Protein AF-A0A2T6B8I5-F1 (afdb_monomer)

Nearest PDB structures (foldseek):
  5j2l-assembly1_B  TM=5.038E-01  e=8.944E+00  synthetic construct

Organism: NCBI:txid589035

Mean predicted aligned error: 11.08 Å

Foldseek 3Di:
DDPPPPCPVLLVDPVSLVVQLVVLLCCVQPVVDDLVVSQVSNCVSVVVCPCNVVSVVSCVCSVCVVVVVDDPPDCPDPPPPPPDD

Sequence (85 aa):
MEAEMGVKLRDRDPIYQCWRVAAIYRCVLRHGRDRDWALDRIREVSPDGRKDHLVEVWFLGMEEFRSGRIRPVTEEPIHEIRLAA

pLDDT: mean 79.01, std 17.71, range [35.91, 97.56]

Radius of gyration: 18.51 Å; Cα contacts (8 Å, |Δi|>4): 44; chains: 1; bounding box: 32×68×34 Å

Secondary structure (DSSP, 8-state):
--------HHHH-HHHHHHHHHHHHHHHHHS---HHHHHHHHHTT-TTSTTHHHHHHHHTTHHHHHTTSS---------------

Solvent-accessible surface area (backbone atoms only — not comparable to full-atom values): 5434 Å² total; per-re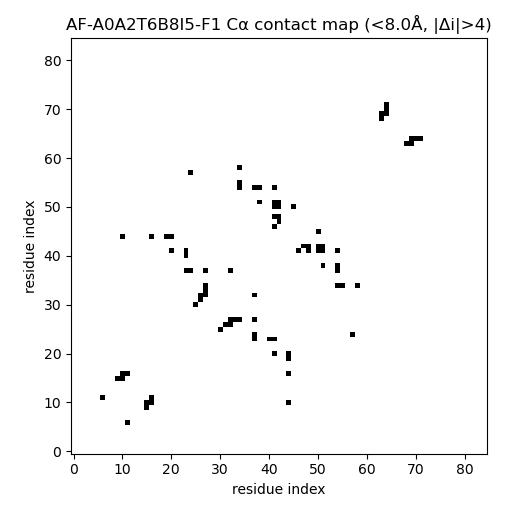sidue (Å²): 135,82,76,80,79,70,75,49,72,63,73,71,34,67,68,52,46,52,51,52,53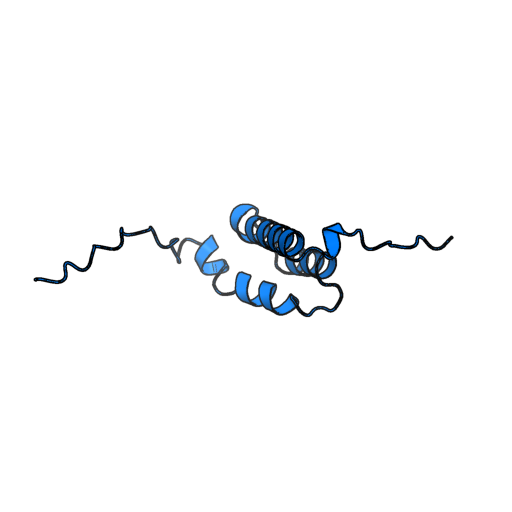,53,52,53,50,46,38,40,74,76,66,68,50,55,69,69,62,48,46,55,56,46,35,77,72,33,75,85,50,84,59,52,67,56,52,59,58,63,56,58,65,38,66,40,41,75,70,58,76,44,69,78,84,70,83,69,75,81,72,76,80,76,75,83,127

Structure (mmCIF, N/CA/C/O backbone):
data_AF-A0A2T6B8I5-F1
#
_ent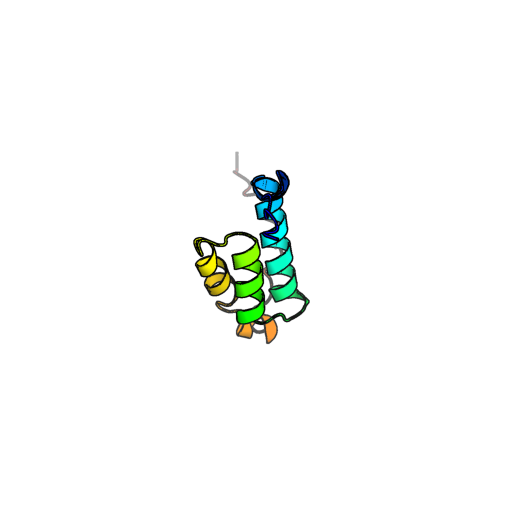ry.id   AF-A0A2T6B8I5-F1
#
loop_
_atom_site.group_PDB
_atom_site.id
_atom_site.type_symbol
_atom_site.label_atom_id
_atom_site.label_alt_id
_atom_site.label_comp_id
_atom_site.label_asym_id
_atom_site.label_entity_id
_atom_site.label_seq_id
_atom_site.pdbx_PDB_ins_code
_atom_site.Cartn_x
_atom_site.Cartn_y
_atom_site.Cartn_z
_atom_site.occupancy
_atom_site.B_iso_or_equiv
_atom_site.auth_seq_id
_atom_site.auth_comp_id
_atom_site.auth_asym_id
_atom_site.auth_atom_id
_atom_site.pdbx_PDB_model_num
ATOM 1 N N . MET A 1 1 ? 1.404 -27.947 -19.344 1.00 35.91 1 MET A N 1
ATOM 2 C CA . MET A 1 1 ? 1.503 -26.750 -20.202 1.00 35.91 1 MET A CA 1
ATOM 3 C C . MET A 1 1 ? 1.848 -25.610 -19.267 1.00 35.91 1 MET A C 1
ATOM 5 O O . MET A 1 1 ? 0.960 -25.028 -18.661 1.00 35.91 1 MET A O 1
ATOM 9 N N . GLU A 1 2 ? 3.139 -25.443 -18.999 1.00 40.84 2 GLU A N 1
ATOM 10 C CA . GLU A 1 2 ? 3.621 -24.431 -18.062 1.00 40.84 2 GLU A CA 1
ATOM 11 C C . GLU A 1 2 ? 3.590 -23.087 -18.777 1.00 40.84 2 GLU A C 1
ATOM 13 O O . GLU A 1 2 ? 4.282 -22.887 -19.773 1.00 40.84 2 GLU A O 1
ATOM 18 N N . ALA A 1 3 ? 2.712 -22.194 -18.329 1.00 43.12 3 ALA A N 1
ATOM 19 C CA . ALA A 1 3 ? 2.764 -20.814 -18.760 1.00 43.12 3 ALA A CA 1
ATOM 20 C C . ALA A 1 3 ? 4.050 -20.220 -18.180 1.00 43.12 3 ALA A C 1
ATOM 22 O O . ALA A 1 3 ? 4.110 -19.919 -16.988 1.00 43.12 3 ALA A O 1
ATOM 23 N N . GLU A 1 4 ? 5.078 -20.073 -19.015 1.00 47.50 4 GLU A N 1
ATOM 24 C CA . GLU A 1 4 ? 6.181 -19.156 -18.755 1.00 47.50 4 GLU A CA 1
ATOM 25 C C . GLU A 1 4 ? 5.568 -17.799 -18.395 1.00 47.50 4 GLU A C 1
ATOM 27 O O . GLU A 1 4 ? 5.093 -17.050 -19.253 1.00 47.50 4 GLU A O 1
ATOM 32 N N . MET A 1 5 ? 5.538 -17.483 -17.099 1.00 49.31 5 MET A N 1
ATOM 33 C CA . MET A 1 5 ? 5.257 -16.140 -16.611 1.00 49.31 5 MET A CA 1
ATOM 34 C C . MET A 1 5 ? 6.464 -15.272 -16.953 1.00 49.31 5 MET A C 1
ATOM 36 O O . MET A 1 5 ? 7.279 -14.932 -16.097 1.00 49.31 5 MET A O 1
ATOM 40 N N . GLY A 1 6 ? 6.603 -14.953 -18.240 1.00 48.47 6 GLY A N 1
ATOM 41 C CA . GLY A 1 6 ? 7.559 -13.982 -18.729 1.00 48.47 6 GLY A CA 1
ATOM 42 C C . GLY A 1 6 ? 7.294 -12.674 -18.003 1.00 48.47 6 GLY A C 1
ATOM 43 O O . GLY A 1 6 ? 6.316 -11.984 -18.295 1.00 48.47 6 GLY A O 1
ATOM 44 N N . VAL A 1 7 ? 8.141 -12.363 -17.020 1.00 56.44 7 VAL A N 1
ATOM 45 C CA . VAL A 1 7 ? 8.161 -11.067 -16.345 1.00 56.44 7 VAL A CA 1
ATOM 46 C C . VAL A 1 7 ? 8.301 -10.034 -17.453 1.00 56.44 7 VAL A C 1
ATOM 48 O O . VAL A 1 7 ? 9.355 -9.936 -18.087 1.00 56.44 7 VAL A O 1
ATOM 51 N N . LYS A 1 8 ? 7.216 -9.317 -17.757 1.00 63.03 8 LYS A N 1
ATOM 52 C CA . LYS A 1 8 ? 7.223 -8.350 -18.852 1.00 63.03 8 LYS A CA 1
ATOM 53 C C . LYS A 1 8 ? 8.266 -7.296 -18.493 1.00 63.03 8 LYS A C 1
ATOM 55 O O . LYS A 1 8 ? 8.381 -6.933 -17.329 1.00 63.03 8 LYS A O 1
ATOM 60 N N . LEU A 1 9 ? 9.017 -6.776 -19.464 1.00 55.91 9 LEU A N 1
ATOM 61 C CA . LEU A 1 9 ? 10.041 -5.741 -19.229 1.00 55.91 9 LEU A CA 1
ATOM 62 C C . LEU A 1 9 ? 9.531 -4.580 -18.352 1.00 55.91 9 LEU A C 1
ATOM 64 O O . LEU A 1 9 ? 10.253 -4.116 -17.475 1.00 55.91 9 LEU A O 1
ATOM 68 N N . ARG A 1 10 ? 8.251 -4.204 -18.507 1.00 58.78 10 ARG A N 1
ATOM 69 C CA . ARG A 1 10 ? 7.552 -3.234 -17.646 1.00 58.78 10 ARG A CA 1
ATOM 70 C C . ARG A 1 10 ? 7.608 -3.581 -16.152 1.00 58.78 10 ARG A C 1
ATOM 72 O O . ARG A 1 10 ? 7.753 -2.695 -15.332 1.00 58.78 10 ARG A O 1
ATOM 79 N N . ASP A 1 11 ? 7.534 -4.857 -15.785 1.00 63.12 11 ASP A N 1
ATOM 80 C CA . ASP A 1 11 ? 7.537 -5.315 -14.394 1.00 63.12 11 ASP A CA 1
ATOM 81 C C . ASP A 1 11 ? 8.945 -5.239 -13.768 1.00 63.12 11 ASP A C 1
ATOM 83 O O . ASP A 1 11 ? 9.072 -5.268 -12.545 1.00 63.12 11 ASP A O 1
ATOM 87 N N . ARG A 1 12 ? 10.002 -5.081 -14.583 1.00 67.12 12 ARG A N 1
ATOM 88 C CA . ARG A 1 12 ? 11.380 -4.807 -14.131 1.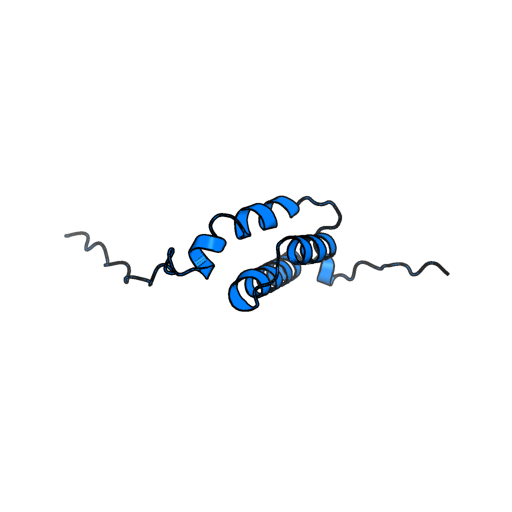00 67.12 12 ARG A CA 1
ATOM 89 C C . ARG A 1 12 ? 11.747 -3.322 -14.134 1.00 67.12 12 ARG A C 1
ATOM 91 O O . ARG A 1 12 ? 12.782 -2.980 -13.572 1.00 67.12 12 ARG A O 1
ATOM 98 N N . ASP A 1 13 ? 10.936 -2.461 -14.744 1.00 84.00 13 ASP A N 1
ATOM 99 C CA . ASP A 1 13 ? 11.171 -1.017 -14.761 1.00 84.00 13 ASP A CA 1
ATOM 100 C C . ASP A 1 13 ? 10.900 -0.424 -13.360 1.00 84.00 13 ASP A C 1
ATOM 102 O O . ASP A 1 13 ? 9.757 -0.470 -12.884 1.00 84.00 13 ASP A O 1
ATOM 106 N N . PRO A 1 14 ? 11.918 0.150 -12.684 1.00 86.12 14 PRO A N 1
ATOM 107 C CA . PRO A 1 14 ? 11.748 0.761 -11.369 1.00 86.12 14 PRO A CA 1
ATOM 108 C C . PRO A 1 14 ? 10.683 1.862 -11.346 1.00 86.12 14 PRO A C 1
ATOM 110 O O . PRO A 1 14 ? 9.941 1.974 -10.371 1.00 86.12 14 PRO A O 1
ATOM 113 N N . ILE A 1 15 ? 10.556 2.644 -12.423 1.00 88.31 15 ILE A N 1
ATOM 114 C CA . ILE A 1 15 ? 9.563 3.717 -12.525 1.00 88.31 15 ILE A CA 1
ATOM 115 C C . ILE A 1 15 ? 8.162 3.108 -12.550 1.00 88.31 15 ILE A C 1
ATOM 117 O O . ILE A 1 15 ? 7.284 3.528 -11.794 1.00 88.31 15 ILE A O 1
ATOM 121 N N . TYR A 1 16 ? 7.948 2.077 -13.367 1.00 87.31 16 TYR A N 1
ATOM 122 C CA . TYR A 1 16 ? 6.659 1.391 -13.441 1.00 87.31 16 TYR A CA 1
ATOM 123 C C . TYR A 1 16 ? 6.276 0.728 -12.111 1.00 87.31 16 TYR A C 1
ATOM 125 O O . TYR A 1 16 ? 5.119 0.815 -11.690 1.00 87.31 16 TYR A O 1
ATOM 133 N N . GLN A 1 17 ? 7.237 0.125 -11.403 1.00 89.12 17 GLN A N 1
ATOM 134 C CA . GLN A 1 17 ? 6.997 -0.406 -10.059 1.00 89.12 17 GLN A CA 1
ATOM 135 C C . GLN A 1 17 ? 6.557 0.693 -9.085 1.00 89.12 17 GLN A C 1
ATOM 137 O O . GLN A 1 17 ? 5.570 0.504 -8.373 1.00 89.12 17 GLN A O 1
ATOM 142 N N . CYS A 1 18 ? 7.225 1.852 -9.084 1.00 91.88 18 CYS A N 1
ATOM 143 C CA . CYS A 1 18 ? 6.830 2.999 -8.263 1.00 91.88 18 CYS A CA 1
ATOM 144 C C . CYS A 1 18 ? 5.395 3.451 -8.567 1.00 91.88 18 CYS A C 1
ATOM 146 O O . CYS A 1 18 ? 4.609 3.663 -7.641 1.00 91.88 18 CYS A O 1
ATOM 148 N N . TRP A 1 19 ? 5.010 3.526 -9.845 1.00 93.56 19 TRP A N 1
ATOM 149 C CA . TRP A 1 19 ? 3.638 3.865 -10.236 1.00 93.56 19 TRP A CA 1
ATOM 150 C C . TRP A 1 19 ? 2.611 2.844 -9.742 1.00 93.56 19 TRP A C 1
ATOM 152 O O . TRP A 1 19 ? 1.550 3.239 -9.254 1.00 93.56 19 TRP A O 1
ATOM 162 N N . ARG A 1 20 ? 2.919 1.542 -9.814 1.00 94.62 20 ARG A N 1
ATOM 163 C CA . ARG A 1 20 ? 2.039 0.489 -9.282 1.00 94.62 20 ARG A CA 1
ATOM 164 C C . ARG A 1 20 ? 1.878 0.603 -7.768 1.00 94.62 20 ARG A C 1
ATOM 166 O O . ARG A 1 20 ? 0.749 0.590 -7.287 1.00 94.62 20 ARG A O 1
ATOM 173 N N . VAL A 1 21 ? 2.972 0.780 -7.028 1.00 95.12 21 VAL A N 1
ATOM 174 C CA . VAL A 1 21 ? 2.942 0.967 -5.566 1.00 95.12 21 VAL A CA 1
ATOM 175 C C . VAL A 1 21 ? 2.114 2.202 -5.191 1.00 95.12 21 VAL A C 1
ATOM 177 O O . VAL A 1 21 ? 1.237 2.117 -4.332 1.00 95.12 21 VAL A O 1
ATOM 180 N N . ALA A 1 22 ? 2.309 3.327 -5.885 1.00 95.38 22 ALA A N 1
ATOM 181 C CA . ALA A 1 22 ? 1.531 4.545 -5.664 1.00 95.38 22 ALA A CA 1
ATOM 182 C C . ALA A 1 22 ? 0.031 4.352 -5.954 1.00 95.38 22 ALA A C 1
ATOM 184 O O . ALA A 1 22 ? -0.814 4.879 -5.228 1.00 95.38 22 ALA A O 1
ATOM 185 N N . ALA A 1 23 ? -0.320 3.592 -6.995 1.00 96.44 23 ALA A N 1
ATOM 186 C CA . ALA A 1 23 ? -1.711 3.267 -7.301 1.00 96.44 23 ALA A CA 1
ATOM 187 C C . ALA A 1 23 ? -2.361 2.420 -6.193 1.00 96.44 23 ALA A C 1
ATOM 189 O O . ALA A 1 23 ? -3.482 2.716 -5.782 1.00 96.44 23 ALA A O 1
ATOM 190 N N . ILE A 1 24 ? -1.644 1.423 -5.661 1.00 96.81 24 ILE A N 1
ATOM 191 C CA . ILE A 1 24 ? -2.112 0.595 -4.538 1.00 96.81 24 ILE A CA 1
ATOM 192 C C . ILE A 1 24 ? -2.362 1.472 -3.304 1.00 96.81 24 ILE A C 1
ATOM 194 O O . ILE A 1 24 ? -3.453 1.421 -2.733 1.00 96.81 24 ILE A O 1
ATOM 198 N N . TYR A 1 25 ? -1.409 2.338 -2.944 1.00 95.19 25 TYR A N 1
ATOM 199 C CA . TYR A 1 25 ? -1.562 3.260 -1.816 1.00 95.19 25 TYR A CA 1
ATOM 200 C C . TYR A 1 25 ? -2.778 4.187 -1.976 1.00 95.19 25 TYR A C 1
ATOM 202 O O . TYR A 1 25 ? -3.560 4.367 -1.044 1.00 95.19 25 TYR A O 1
ATOM 210 N N . ARG A 1 26 ? -3.017 4.731 -3.177 1.00 93.88 26 ARG A N 1
ATOM 211 C CA . ARG A 1 26 ? -4.210 5.556 -3.445 1.00 93.88 26 ARG A CA 1
ATOM 212 C C . ARG A 1 26 ? -5.513 4.780 -3.262 1.00 93.88 26 ARG A C 1
ATOM 214 O O . ARG A 1 26 ? -6.481 5.362 -2.780 1.00 93.88 26 ARG A O 1
ATOM 221 N N . CYS A 1 27 ? -5.552 3.494 -3.606 1.00 94.81 27 CYS A N 1
ATOM 222 C CA . CYS A 1 27 ? -6.714 2.641 -3.348 1.00 94.81 27 CYS A CA 1
ATOM 223 C C . CYS A 1 27 ? -6.968 2.429 -1.856 1.00 94.81 27 CYS A C 1
ATOM 225 O O . CYS A 1 27 ? -8.115 2.481 -1.414 1.00 94.81 27 CYS A O 1
ATOM 227 N N . VAL A 1 28 ? -5.908 2.252 -1.075 1.00 93.19 28 VAL A N 1
ATOM 228 C CA . VAL A 1 28 ? -5.999 2.180 0.386 1.00 93.19 28 VAL A CA 1
ATOM 229 C C . VAL A 1 28 ? -6.531 3.498 0.967 1.00 93.19 28 VAL A C 1
ATOM 231 O O . VAL A 1 28 ? -7.458 3.490 1.782 1.00 93.19 28 VAL A O 1
ATOM 234 N N . LEU A 1 29 ? -5.998 4.630 0.497 1.00 88.31 29 LEU A N 1
ATOM 235 C CA . LEU A 1 29 ? -6.322 5.963 1.003 1.00 88.31 29 LEU A CA 1
ATOM 236 C C . LEU A 1 29 ? -7.727 6.445 0.607 1.00 88.31 29 LEU A C 1
ATOM 238 O O . LEU A 1 29 ? -8.451 6.981 1.438 1.00 88.31 29 LEU A O 1
ATOM 242 N N . ARG A 1 30 ? -8.109 6.291 -0.668 1.00 87.38 30 ARG A N 1
ATOM 243 C CA . ARG A 1 30 ? -9.331 6.892 -1.240 1.00 87.38 30 ARG A CA 1
ATOM 244 C C . ARG A 1 30 ? -10.477 5.912 -1.442 1.00 87.38 30 ARG A C 1
ATOM 246 O O . ARG A 1 30 ? -11.627 6.331 -1.469 1.00 87.38 30 ARG A O 1
ATOM 253 N N . HIS A 1 31 ? -10.171 4.630 -1.616 1.00 89.25 31 HIS A N 1
ATOM 254 C CA . HIS A 1 31 ? -11.168 3.599 -1.918 1.00 89.25 31 HIS A CA 1
ATOM 255 C C . HIS A 1 31 ? -11.375 2.620 -0.759 1.00 89.25 31 HIS A C 1
ATOM 257 O O . HIS A 1 31 ? -12.052 1.610 -0.932 1.00 89.25 31 HIS A O 1
ATOM 263 N N . GLY A 1 32 ? -10.803 2.911 0.413 1.00 88.25 32 GLY A N 1
ATOM 264 C CA . GLY A 1 32 ? -11.061 2.160 1.638 1.00 88.25 32 GLY A CA 1
ATOM 265 C C . GLY A 1 32 ? -10.581 0.711 1.599 1.00 88.25 32 GLY A C 1
ATOM 266 O O . GLY A 1 32 ? -11.094 -0.102 2.360 1.00 88.25 32 GLY A O 1
ATOM 267 N N . ARG A 1 33 ? -9.625 0.365 0.724 1.00 95.19 33 ARG A N 1
ATOM 268 C CA . ARG A 1 33 ? -9.076 -0.998 0.690 1.00 95.19 33 ARG A CA 1
ATOM 269 C C . ARG A 1 33 ? -8.407 -1.348 2.019 1.00 95.19 33 ARG A C 1
ATOM 271 O O . ARG A 1 33 ? -7.842 -0.475 2.686 1.00 95.19 33 ARG A O 1
ATOM 278 N N . ASP A 1 34 ? -8.532 -2.612 2.403 1.00 94.75 34 ASP A N 1
ATOM 279 C CA . ASP A 1 34 ? -7.974 -3.159 3.635 1.00 94.75 34 ASP A CA 1
ATOM 280 C C . ASP A 1 34 ? -6.510 -3.595 3.462 1.00 94.75 34 ASP A C 1
ATOM 282 O O . ASP A 1 34 ? -5.919 -3.509 2.377 1.00 94.75 34 ASP A O 1
ATOM 286 N N . ARG A 1 35 ? -5.910 -3.984 4.589 1.00 95.44 35 ARG A N 1
ATOM 287 C CA . ARG A 1 35 ? -4.496 -4.342 4.698 1.00 95.44 35 ARG A CA 1
ATOM 288 C C . ARG A 1 35 ? -4.161 -5.586 3.883 1.00 95.44 35 ARG A C 1
ATOM 290 O O . ARG A 1 35 ? -3.155 -5.583 3.177 1.00 95.44 35 ARG A O 1
ATOM 297 N N . ASP A 1 36 ? -5.007 -6.607 3.942 1.00 96.62 36 ASP A N 1
ATOM 298 C CA . ASP A 1 36 ? -4.770 -7.881 3.263 1.00 96.62 36 ASP A CA 1
ATOM 299 C C . ASP A 1 36 ? -4.836 -7.702 1.743 1.00 96.62 36 ASP A C 1
ATOM 301 O O . ASP A 1 36 ? -3.935 -8.135 1.024 1.00 96.62 36 ASP A O 1
ATOM 305 N N . TRP A 1 37 ? -5.809 -6.926 1.250 1.00 97.00 37 TRP A N 1
ATOM 306 C CA . TRP A 1 37 ? -5.868 -6.547 -0.158 1.00 97.00 37 TRP A CA 1
ATOM 307 C C . TRP A 1 37 ? -4.602 -5.811 -0.606 1.00 97.00 37 TRP A C 1
ATOM 309 O O . TRP A 1 37 ? -4.079 -6.082 -1.689 1.00 97.00 37 TRP A O 1
ATOM 319 N N . ALA A 1 38 ? -4.106 -4.866 0.199 1.00 97.06 38 ALA A N 1
ATOM 320 C CA . ALA A 1 38 ? -2.908 -4.097 -0.132 1.00 97.06 38 ALA A CA 1
ATOM 321 C C . ALA A 1 38 ? -1.652 -4.981 -0.164 1.00 97.06 38 ALA A C 1
ATOM 323 O O . ALA A 1 38 ? -0.828 -4.832 -1.071 1.00 97.06 38 ALA A O 1
ATOM 324 N N . LEU A 1 39 ? -1.537 -5.919 0.778 1.00 97.19 39 LEU A N 1
ATOM 325 C CA . LEU A 1 39 ? -0.444 -6.883 0.861 1.00 97.19 39 LEU A CA 1
ATOM 326 C C . LEU A 1 39 ? -0.410 -7.802 -0.364 1.00 97.19 39 LEU A C 1
ATOM 328 O O . LEU A 1 39 ? 0.639 -7.942 -0.995 1.00 97.19 39 LEU A O 1
ATOM 332 N N . ASP A 1 40 ? -1.561 -8.339 -0.770 1.00 97.56 40 ASP A N 1
ATOM 333 C CA . ASP A 1 40 ? -1.674 -9.171 -1.971 1.00 97.56 40 ASP A CA 1
ATOM 334 C C . ASP A 1 40 ? -1.216 -8.419 -3.229 1.00 97.56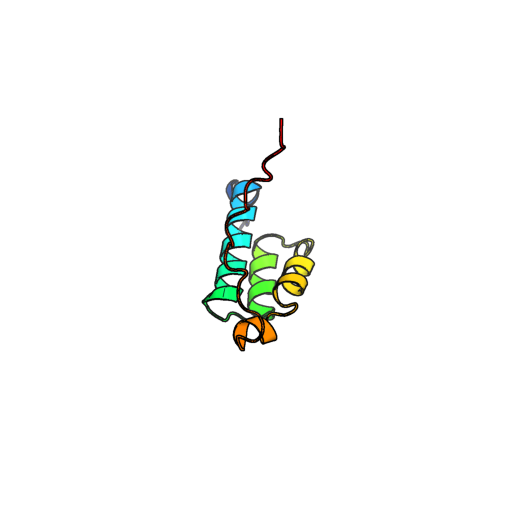 40 ASP A C 1
ATOM 336 O O . ASP A 1 40 ? -0.423 -8.931 -4.022 1.00 97.56 40 ASP A O 1
ATOM 340 N N . ARG A 1 41 ? -1.660 -7.166 -3.404 1.00 97.06 41 ARG A N 1
ATOM 341 C CA . ARG A 1 41 ? -1.262 -6.347 -4.563 1.00 97.06 41 ARG A CA 1
ATOM 342 C C . ARG A 1 41 ? 0.216 -5.964 -4.526 1.00 97.06 41 ARG A C 1
ATOM 344 O O . ARG A 1 41 ? 0.843 -5.870 -5.580 1.00 97.06 41 ARG A O 1
ATOM 351 N N . ILE A 1 42 ? 0.789 -5.733 -3.344 1.00 95.94 42 ILE A N 1
ATOM 352 C CA . ILE A 1 42 ? 2.225 -5.469 -3.201 1.00 95.94 42 ILE A CA 1
ATOM 353 C C . ILE A 1 42 ? 3.046 -6.696 -3.581 1.00 95.94 42 ILE A C 1
ATOM 355 O O . ILE A 1 42 ? 4.049 -6.545 -4.280 1.00 95.94 42 ILE A O 1
ATOM 359 N N . ARG A 1 43 ? 2.603 -7.900 -3.220 1.00 95.00 43 ARG A N 1
ATOM 360 C CA . ARG A 1 43 ? 3.280 -9.150 -3.587 1.00 95.00 43 ARG A CA 1
ATOM 361 C C . ARG A 1 43 ? 3.207 -9.454 -5.084 1.00 95.00 43 ARG A C 1
ATOM 363 O O . ARG A 1 43 ? 4.137 -10.036 -5.627 1.00 95.00 43 ARG A O 1
ATOM 370 N N . GLU A 1 44 ? 2.201 -8.953 -5.800 1.00 93.12 44 GLU A N 1
ATOM 371 C CA . GLU A 1 44 ? 2.209 -8.958 -7.276 1.00 93.12 44 GLU A CA 1
ATOM 372 C C . GLU A 1 44 ? 3.274 -8.028 -7.891 1.00 93.12 44 GLU A C 1
ATOM 374 O O . GLU A 1 44 ? 3.628 -8.183 -9.062 1.00 93.12 44 GLU A O 1
ATOM 379 N N . VAL A 1 45 ? 3.747 -7.018 -7.149 1.00 90.81 45 VAL A N 1
ATOM 380 C CA . VAL A 1 45 ? 4.813 -6.091 -7.579 1.00 90.81 45 VAL A CA 1
ATOM 381 C C . VAL A 1 45 ? 6.187 -6.549 -7.077 1.00 90.81 45 VAL A C 1
ATOM 383 O O . VAL A 1 45 ? 7.183 -6.383 -7.777 1.00 90.81 45 VAL A O 1
ATOM 386 N N . SER A 1 46 ? 6.256 -7.103 -5.866 1.00 90.56 46 SER A N 1
ATOM 387 C CA . SER A 1 46 ? 7.466 -7.610 -5.210 1.00 90.56 46 SER A CA 1
ATOM 388 C C . SER A 1 46 ? 7.174 -8.986 -4.598 1.00 90.56 46 SER A C 1
ATOM 390 O O . SER A 1 46 ? 6.881 -9.072 -3.405 1.00 90.56 46 SER A O 1
ATOM 392 N N . PRO A 1 47 ? 7.246 -10.069 -5.395 1.00 90.12 47 PRO A N 1
ATOM 393 C CA . PRO A 1 47 ? 6.903 -11.419 -4.930 1.00 90.12 47 PRO A CA 1
ATOM 394 C C . PRO A 1 47 ? 7.782 -11.932 -3.785 1.00 90.12 47 PRO A C 1
ATOM 396 O O . PRO A 1 47 ? 7.390 -12.828 -3.049 1.00 90.12 47 PRO A O 1
ATOM 399 N N . ASP A 1 48 ? 8.970 -11.351 -3.629 1.00 90.31 48 ASP A N 1
ATOM 400 C CA . ASP A 1 48 ? 9.937 -11.656 -2.574 1.00 90.31 48 ASP A CA 1
ATOM 401 C C . ASP A 1 48 ? 9.595 -11.04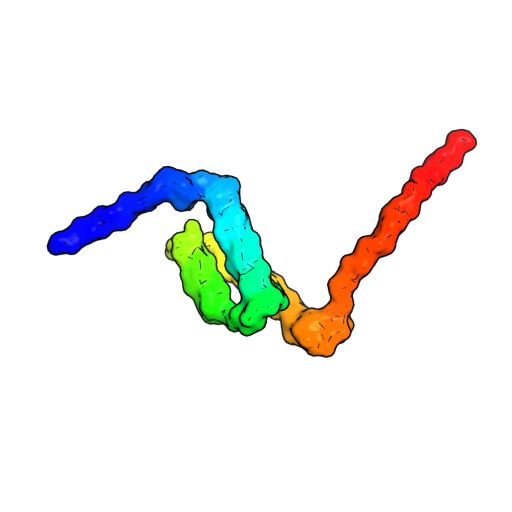5 -1.203 1.00 90.31 48 ASP A C 1
ATOM 403 O O . ASP A 1 48 ? 10.355 -11.215 -0.253 1.00 90.31 48 ASP A O 1
ATOM 407 N N . GLY A 1 49 ? 8.495 -10.294 -1.096 1.00 89.81 49 GLY A N 1
ATOM 408 C CA . GLY A 1 49 ? 8.036 -9.701 0.160 1.00 89.81 49 GLY A CA 1
ATOM 409 C C . GLY A 1 49 ? 8.883 -8.531 0.671 1.00 89.81 49 GLY A C 1
ATOM 410 O O . GLY A 1 49 ? 8.586 -7.968 1.724 1.00 89.81 49 GLY A O 1
ATOM 411 N N . ARG A 1 50 ? 9.910 -8.076 -0.067 1.00 91.31 50 ARG A N 1
ATOM 412 C CA . ARG A 1 50 ? 10.781 -6.963 0.377 1.00 91.31 50 ARG A CA 1
ATOM 413 C C . ARG A 1 50 ? 10.023 -5.657 0.625 1.00 91.31 50 ARG A C 1
ATOM 415 O O . ARG A 1 50 ? 10.508 -4.791 1.350 1.00 91.31 50 ARG A O 1
ATOM 422 N N . LYS A 1 51 ? 8.845 -5.506 0.016 1.00 91.81 51 LYS A N 1
ATOM 423 C CA . LYS A 1 51 ? 7.983 -4.323 0.121 1.00 91.81 51 LYS A CA 1
ATOM 424 C C . LYS A 1 51 ? 6.812 -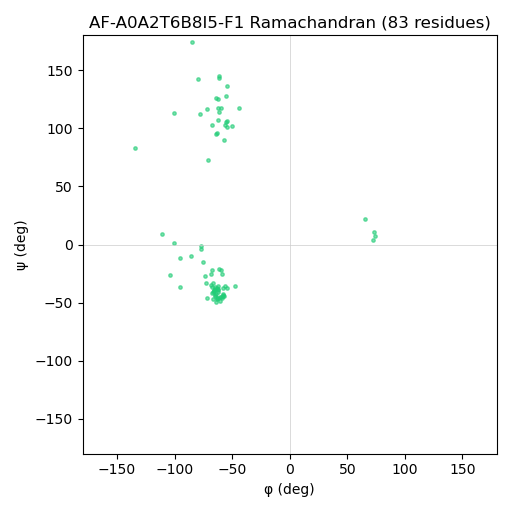4.489 1.09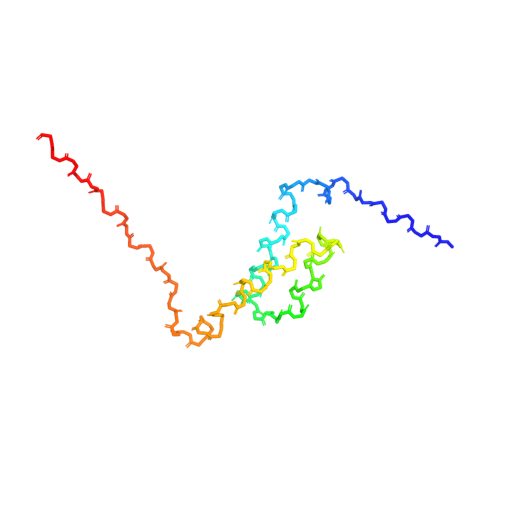9 1.00 91.81 51 LYS A C 1
ATOM 426 O O . LYS A 1 51 ? 6.062 -3.533 1.258 1.00 91.81 51 LYS A O 1
ATOM 431 N N . ASP A 1 52 ? 6.670 -5.629 1.779 1.00 94.88 52 ASP A N 1
ATOM 432 C CA . ASP A 1 52 ? 5.548 -5.883 2.701 1.00 94.88 52 ASP A CA 1
ATOM 433 C C . ASP A 1 52 ? 5.486 -4.828 3.822 1.00 94.88 52 ASP A C 1
ATOM 435 O O . ASP A 1 52 ? 4.415 -4.328 4.154 1.00 94.88 52 ASP A O 1
ATOM 439 N N . HIS A 1 53 ? 6.648 -4.385 4.318 1.00 94.69 53 HIS A N 1
ATOM 440 C CA . HIS A 1 53 ? 6.755 -3.338 5.340 1.00 94.69 53 HIS A CA 1
ATOM 441 C C . HIS A 1 53 ? 6.117 -1.995 4.933 1.00 94.69 53 HIS A C 1
ATOM 443 O O . HIS A 1 53 ? 5.704 -1.234 5.806 1.00 94.69 53 HIS A O 1
ATOM 449 N N . LEU A 1 54 ? 6.011 -1.690 3.631 1.00 93.62 54 LEU A N 1
ATOM 450 C CA . LEU A 1 54 ? 5.342 -0.472 3.161 1.00 93.62 54 LEU A CA 1
ATOM 451 C C . LEU A 1 54 ? 3.862 -0.485 3.538 1.00 93.62 54 LEU A C 1
ATOM 453 O O . LEU A 1 54 ? 3.321 0.551 3.912 1.00 93.62 54 LEU A O 1
ATOM 457 N N . VAL A 1 55 ? 3.223 -1.657 3.470 1.00 94.88 55 VAL A N 1
ATOM 458 C CA . VAL A 1 55 ? 1.810 -1.815 3.820 1.00 94.88 55 VAL A CA 1
ATOM 459 C C . VAL A 1 55 ? 1.609 -1.533 5.304 1.00 94.88 55 VAL A C 1
ATOM 461 O O . VAL A 1 55 ? 0.719 -0.765 5.646 1.00 94.88 55 VAL A O 1
ATOM 464 N N . GLU A 1 56 ? 2.471 -2.049 6.184 1.00 91.81 56 GLU A N 1
ATOM 465 C CA . GLU A 1 56 ? 2.382 -1.742 7.621 1.00 91.81 56 GLU A CA 1
ATOM 466 C C . GLU A 1 56 ? 2.459 -0.235 7.890 1.00 91.81 56 GLU A C 1
ATOM 468 O O . GLU A 1 56 ? 1.658 0.310 8.647 1.00 91.81 56 GLU A O 1
ATOM 473 N N . VAL A 1 57 ? 3.386 0.454 7.217 1.00 91.50 57 VAL A N 1
ATOM 474 C CA . VAL A 1 57 ? 3.554 1.906 7.354 1.00 91.50 57 VAL A CA 1
ATOM 475 C C . VAL A 1 57 ? 2.330 2.665 6.845 1.00 91.50 57 VAL A C 1
ATOM 477 O O . VAL A 1 57 ? 1.935 3.652 7.457 1.00 91.50 57 VAL A O 1
ATOM 480 N N . TRP A 1 58 ? 1.697 2.228 5.754 1.00 92.50 58 TRP A N 1
ATOM 481 C CA . TRP A 1 58 ? 0.509 2.903 5.222 1.00 92.50 58 TRP A CA 1
ATOM 482 C C . TRP A 1 58 ? -0.683 2.855 6.166 1.00 92.50 58 TRP A C 1
ATOM 484 O O . TRP A 1 58 ? -1.452 3.810 6.207 1.00 92.50 58 TRP A O 1
ATOM 494 N N . PHE A 1 59 ? -0.852 1.747 6.885 1.00 91.50 59 PHE A N 1
ATOM 495 C CA . PHE A 1 59 ? -1.968 1.568 7.809 1.00 91.50 59 PHE A CA 1
ATOM 496 C C . PHE A 1 59 ? -1.694 2.155 9.199 1.00 91.50 59 PHE A C 1
ATOM 498 O O . PHE A 1 59 ? -2.629 2.299 9.989 1.00 91.50 59 PHE A O 1
ATOM 505 N N . LEU A 1 60 ? -0.456 2.571 9.482 1.00 89.56 60 LEU A N 1
ATOM 506 C CA . LEU A 1 60 ? -0.119 3.307 10.695 1.00 89.56 60 LEU A CA 1
ATOM 507 C C . LEU A 1 60 ? -0.877 4.645 10.731 1.00 89.56 60 LEU A C 1
ATOM 509 O O . LEU A 1 60 ? -0.697 5.498 9.864 1.00 89.56 60 LEU A O 1
ATOM 513 N N . GLY A 1 61 ? -1.741 4.837 11.730 1.00 78.69 61 GLY A N 1
ATOM 514 C CA . GLY A 1 61 ? -2.534 6.065 11.868 1.00 78.69 61 GLY A CA 1
ATOM 515 C C . GLY A 1 61 ? -3.698 6.192 10.871 1.00 78.69 61 GLY A C 1
ATOM 516 O O . GLY A 1 61 ? -4.315 7.256 10.758 1.00 78.69 61 GLY A O 1
ATOM 517 N N . MET A 1 62 ? -3.989 5.144 10.089 1.00 83.12 62 MET A N 1
ATOM 518 C CA . MET A 1 62 ? -5.007 5.211 9.039 1.00 83.12 62 MET A CA 1
ATOM 519 C C . MET A 1 62 ? -6.434 5.214 9.594 1.00 83.12 62 MET A C 1
ATOM 521 O O . MET A 1 62 ? -7.326 5.784 8.965 1.00 83.12 62 MET A O 1
ATOM 525 N N . GLU A 1 63 ? -6.669 4.627 10.767 1.00 78.56 63 GLU A N 1
ATOM 526 C CA . GLU A 1 63 ? -7.968 4.722 11.442 1.00 78.56 63 GLU A CA 1
ATOM 527 C C . GLU A 1 63 ? -8.254 6.158 11.895 1.00 78.56 63 GLU A C 1
ATOM 529 O O . GLU A 1 63 ? -9.356 6.682 11.715 1.00 78.56 63 GLU A O 1
ATOM 534 N N . GLU A 1 64 ? -7.243 6.845 12.412 1.00 79.44 64 GLU A N 1
ATOM 535 C CA . GLU A 1 64 ? -7.304 8.244 12.810 1.00 79.44 64 GLU A CA 1
ATOM 536 C C . GLU A 1 64 ? -7.467 9.168 11.597 1.00 79.44 64 GLU A C 1
ATOM 538 O O . GLU A 1 64 ? -8.226 10.137 11.659 1.00 79.44 64 GLU A O 1
ATOM 543 N N . PHE A 1 65 ? -6.830 8.840 10.469 1.00 78.56 65 PHE A N 1
ATOM 544 C CA . PHE A 1 65 ? -7.058 9.523 9.194 1.00 78.56 65 PHE A CA 1
ATOM 545 C C . PHE A 1 65 ? -8.498 9.330 8.690 1.00 78.56 65 PHE A C 1
ATOM 547 O O . PHE A 1 65 ? -9.184 10.302 8.377 1.00 78.56 65 PHE A O 1
ATOM 554 N N . ARG A 1 66 ? -9.000 8.087 8.656 1.00 78.88 66 ARG A N 1
ATOM 555 C CA . ARG A 1 66 ? -10.358 7.764 8.172 1.00 78.88 66 ARG A CA 1
ATOM 556 C C . ARG A 1 66 ? -11.457 8.329 9.073 1.00 78.88 66 ARG A C 1
ATOM 558 O O . ARG A 1 66 ? -12.503 8.725 8.573 1.00 78.88 66 ARG A O 1
ATOM 565 N N . SER A 1 67 ? -11.215 8.404 10.381 1.00 81.81 67 SER A N 1
ATOM 566 C CA . SER A 1 67 ? -12.126 9.037 11.346 1.00 81.81 67 SER A CA 1
ATOM 567 C C . SER A 1 67 ? -12.068 10.571 11.336 1.00 81.81 67 SER A C 1
ATOM 569 O O . SER A 1 67 ? -12.833 11.210 12.057 1.00 81.81 67 SER A O 1
ATOM 571 N N . GLY A 1 68 ? -11.178 11.177 10.539 1.00 74.62 68 GLY A N 1
ATOM 572 C CA . GLY A 1 68 ? -11.008 12.629 10.456 1.00 74.62 68 GLY A CA 1
ATOM 573 C C . GLY A 1 68 ? -10.326 13.256 11.678 1.00 74.62 68 GLY A C 1
ATOM 574 O O . GLY A 1 68 ? -10.313 14.481 11.802 1.00 74.62 68 GLY A O 1
ATOM 575 N N . ARG A 1 69 ? -9.758 12.439 12.577 1.00 74.31 69 ARG A N 1
ATOM 576 C CA . ARG A 1 69 ? -8.972 12.899 13.736 1.00 74.31 69 ARG A CA 1
ATOM 577 C C . ARG A 1 69 ? -7.607 13.434 13.314 1.00 74.31 69 A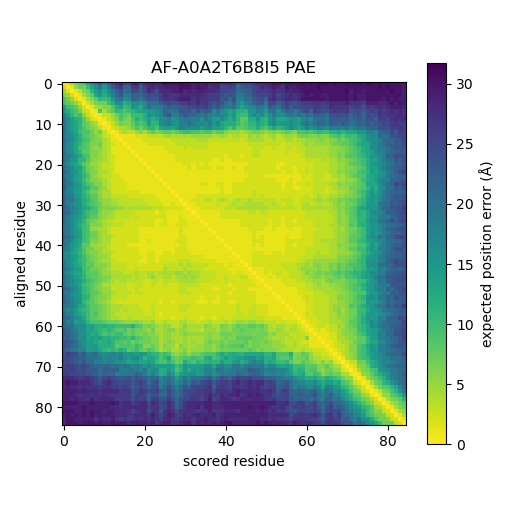RG A C 1
ATOM 579 O O . ARG A 1 69 ? -7.117 14.382 13.918 1.00 74.31 69 ARG A O 1
ATOM 586 N N . ILE A 1 70 ? -7.028 12.864 12.259 1.00 69.31 70 ILE A N 1
ATOM 587 C CA . ILE A 1 70 ? -5.867 13.418 11.562 1.00 69.31 70 ILE A CA 1
ATOM 588 C C . ILE A 1 70 ? -6.385 14.115 10.309 1.00 69.31 70 ILE A C 1
ATOM 590 O O . ILE A 1 70 ? -6.907 13.472 9.398 1.00 69.31 70 ILE A O 1
ATOM 594 N N . ARG A 1 71 ? -6.250 15.442 10.262 1.00 63.47 71 ARG A N 1
ATOM 595 C CA . ARG A 1 71 ? -6.495 16.195 9.031 1.00 63.47 71 ARG A CA 1
ATOM 596 C C . ARG A 1 71 ? -5.271 16.072 8.123 1.00 63.47 71 ARG A C 1
ATOM 598 O O . ARG A 1 71 ? -4.152 16.079 8.638 1.00 63.47 71 ARG A O 1
ATOM 605 N N . PRO A 1 72 ? -5.450 15.971 6.794 1.00 62.81 72 PRO A N 1
ATOM 606 C CA . PRO A 1 72 ? -4.328 16.140 5.884 1.00 62.81 72 PRO A CA 1
ATOM 607 C C . PRO A 1 72 ? -3.675 17.489 6.182 1.00 62.81 72 PRO A C 1
ATOM 609 O O . PRO A 1 72 ? -4.385 18.472 6.403 1.00 62.81 72 PRO A O 1
ATOM 612 N N . VAL A 1 73 ? -2.341 17.513 6.220 1.00 67.50 73 VAL A N 1
ATOM 613 C CA . VAL A 1 73 ? -1.576 18.759 6.302 1.00 67.50 73 VAL A CA 1
ATOM 614 C C . VAL A 1 73 ? -2.038 19.614 5.130 1.00 67.50 73 VAL A C 1
ATOM 616 O O . VAL A 1 73 ? -1.760 19.302 3.974 1.00 67.50 73 VAL A O 1
ATOM 619 N N . THR A 1 74 ? -2.837 20.636 5.419 1.00 57.84 74 THR A N 1
ATOM 620 C CA . THR A 1 74 ? -3.085 21.702 4.462 1.00 57.84 74 THR A CA 1
ATOM 621 C C . THR A 1 74 ? -1.739 22.364 4.256 1.00 57.84 74 THR A C 1
ATOM 623 O O . THR A 1 74 ? -1.084 22.692 5.244 1.00 57.84 74 THR A O 1
ATOM 626 N N . GLU A 1 75 ? -1.299 22.486 3.006 1.00 56.72 75 GLU A N 1
ATOM 627 C CA . GLU A 1 75 ? -0.117 23.265 2.651 1.00 56.72 75 GLU A CA 1
ATOM 628 C C . GLU A 1 75 ? -0.337 24.696 3.155 1.00 56.72 75 GLU A C 1
ATOM 630 O O . GLU A 1 75 ? -0.920 25.530 2.467 1.00 56.72 75 GLU A O 1
ATOM 635 N N . GLU A 1 76 ? 0.069 24.989 4.390 1.00 58.31 76 GLU A N 1
ATOM 636 C CA . GLU A 1 76 ? 0.361 26.365 4.739 1.00 58.31 76 GLU A CA 1
ATOM 637 C C . GLU A 1 76 ? 1.528 26.761 3.832 1.00 58.31 76 GLU A C 1
ATOM 639 O O . GLU A 1 76 ? 2.522 26.026 3.765 1.00 58.31 76 GLU A O 1
ATOM 644 N N . PRO A 1 77 ? 1.395 27.847 3.051 1.00 52.69 77 PRO A N 1
ATOM 645 C CA . PRO A 1 77 ? 2.460 28.271 2.164 1.00 52.69 77 PRO A CA 1
ATOM 646 C C . PRO A 1 77 ? 3.714 28.450 3.011 1.00 52.69 77 PRO A C 1
ATOM 648 O O . PRO A 1 77 ? 3.675 29.122 4.041 1.00 52.69 77 PRO A O 1
ATOM 651 N N . ILE A 1 78 ? 4.813 27.819 2.594 1.00 61.19 78 ILE A N 1
ATOM 652 C CA . ILE A 1 78 ? 6.128 28.019 3.200 1.00 61.19 78 ILE A CA 1
ATOM 653 C C . ILE A 1 78 ? 6.379 29.525 3.152 1.00 61.19 78 ILE A C 1
ATOM 655 O O . ILE A 1 78 ? 6.668 30.074 2.089 1.00 61.19 78 ILE A O 1
ATOM 659 N N . HIS A 1 79 ? 6.187 30.212 4.279 1.00 53.94 79 HIS A N 1
ATOM 660 C CA . HIS A 1 79 ? 6.485 31.627 4.370 1.00 53.94 79 HIS A CA 1
ATOM 661 C C . HIS A 1 79 ? 7.979 31.767 4.103 1.00 53.94 79 HIS A C 1
ATOM 663 O O . HIS A 1 79 ? 8.798 31.236 4.855 1.00 53.94 79 HIS A O 1
ATOM 669 N N . GLU A 1 80 ? 8.313 32.422 2.988 1.00 51.00 80 GLU A N 1
ATOM 670 C CA . GLU A 1 80 ? 9.681 32.763 2.623 1.00 51.00 80 GLU A CA 1
ATOM 671 C C . GLU A 1 80 ? 10.394 33.304 3.861 1.00 51.00 80 GLU A C 1
ATOM 673 O O . GLU A 1 80 ? 10.004 34.333 4.425 1.00 51.00 80 GLU A O 1
ATOM 678 N N . ILE A 1 81 ? 11.440 32.602 4.297 1.00 58.97 81 ILE A N 1
ATOM 679 C CA . ILE A 1 81 ? 12.388 33.144 5.260 1.00 58.97 81 ILE A CA 1
ATOM 680 C C . ILE A 1 81 ? 13.034 34.325 4.544 1.00 58.97 81 ILE A C 1
ATOM 682 O O . ILE A 1 81 ? 13.960 34.158 3.751 1.00 58.97 81 ILE A O 1
ATOM 686 N N . ARG A 1 82 ? 12.509 35.530 4.780 1.00 54.53 82 ARG A N 1
ATOM 687 C CA . ARG A 1 82 ? 13.191 36.766 4.412 1.00 54.53 82 ARG A CA 1
ATOM 688 C C . ARG A 1 82 ? 14.480 36.803 5.218 1.00 54.53 82 ARG A C 1
ATOM 690 O O . ARG A 1 82 ? 14.483 37.198 6.381 1.00 54.53 82 ARG A O 1
ATOM 697 N N . LEU A 1 83 ? 15.568 36.361 4.598 1.00 54.84 83 LEU A N 1
ATOM 698 C CA . LEU A 1 83 ? 16.905 36.715 5.039 1.00 54.84 83 LEU A CA 1
ATOM 699 C C . LEU A 1 83 ? 16.999 38.234 4.898 1.00 54.84 83 LEU A C 1
ATOM 701 O O . LEU A 1 83 ? 16.993 38.764 3.788 1.00 54.84 83 LEU A O 1
ATOM 705 N N . ALA A 1 84 ? 16.976 38.926 6.035 1.00 49.91 84 ALA A N 1
ATOM 706 C CA . ALA A 1 84 ? 17.296 40.339 6.093 1.00 49.91 84 ALA A CA 1
ATOM 707 C C . ALA A 1 84 ? 18.734 40.511 5.579 1.00 49.91 84 ALA A C 1
ATOM 709 O O . ALA A 1 84 ? 19.657 39.909 6.132 1.00 49.91 84 ALA A O 1
ATOM 710 N N . ALA A 1 85 ? 18.871 41.254 4.481 1.00 55.09 85 ALA A N 1
ATOM 711 C CA . ALA A 1 85 ? 20.144 41.751 3.972 1.00 55.09 85 ALA A CA 1
ATOM 712 C C . ALA A 1 85 ? 20.596 42.975 4.776 1.00 55.09 85 ALA A C 1
ATOM 714 O O . ALA A 1 85 ? 19.705 43.719 5.253 1.00 55.09 85 ALA A O 1
#